Protein AF-A0A1H9V7N3-F1 (afdb_monomer)

Radius of gyration: 17.58 Å; Cα contacts (8 Å, |Δi|>4): 150; chains: 1; bounding box: 43×27×49 Å

Mean predicted aligned error: 5.24 Å

Nearest PDB structures (foldseek):
  8vd4-assembly1_A  TM=2.716E-01  e=5.123E+00  Dubowvirus dv80alpha

Solvent-accessible surface area (backbone atoms only — not comparable to full-atom values): 6721 Å² total; per-residue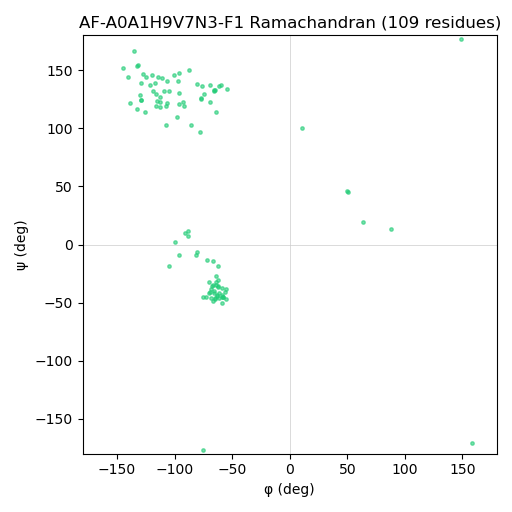 (Å²): 120,50,78,42,77,40,83,95,43,84,38,32,44,34,41,31,55,89,78,60,42,53,47,70,47,54,69,85,62,45,50,59,50,50,46,78,42,66,78,61,96,64,94,47,65,47,100,87,69,46,73,60,70,48,44,32,37,83,47,77,49,76,43,70,77,62,86,92,79,77,93,45,74,63,58,53,52,52,52,53,50,54,51,51,37,52,47,4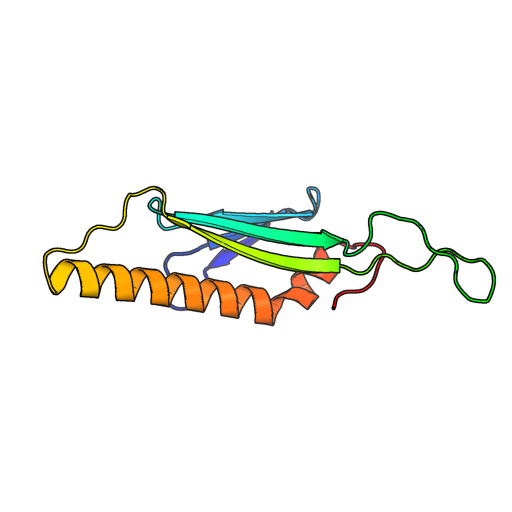9,49,49,51,53,48,64,78,41,41,68,59,54,48,59,65,38,64,62,86,53,46,80,114

Secondary structure (DSSP, 8-state):
-EEEEPTTSS-EEEEETTTTEEEEE--TTEEEEEEEEES-SS--B-TTSPBPPPEEEEEEEEEESS-----SHHHHHHHHHHHHHHHHHHHHHHHHHHHHHHHTT-SSEE-

Foldseek 3Di:
DDWDQQPPARKIWDADLPVLAIDIDDDPQKDKGKDWDWPDPDFDADPVRHTAFTEIEIDIDIDGPDDDDDDDPVSVVVVVVVVVNSVSVVVVCVVCVVVSCVSNVRRGHYD

pLDDT: mean 91.17, std 8.89, range [56.03, 98.31]

Structure (mmCIF, N/CA/C/O backbone):
data_AF-A0A1H9V7N3-F1
#
_entry.id   AF-A0A1H9V7N3-F1
#
loop_
_atom_site.group_PDB
_atom_site.id
_atom_site.type_symbol
_atom_site.label_atom_id
_atom_site.label_alt_id
_atom_site.label_comp_id
_atom_site.label_asym_id
_atom_site.label_entity_id
_atom_site.label_seq_id
_atom_site.pdbx_PDB_ins_code
_atom_site.Cartn_x
_atom_site.Cartn_y
_atom_site.Cartn_z
_atom_site.occupancy
_atom_site.B_iso_or_equiv
_atom_site.auth_seq_id
_atom_site.auth_comp_id
_atom_site.auth_asym_id
_atom_site.auth_atom_id
_atom_site.pdbx_PDB_model_num
ATOM 1 N N . MET A 1 1 ? -3.309 -10.768 -13.169 1.00 80.31 1 MET A N 1
ATOM 2 C CA . MET A 1 1 ? -3.550 -10.088 -11.882 1.00 80.31 1 MET A CA 1
ATOM 3 C C . MET A 1 1 ? -3.421 -11.094 -10.759 1.00 80.31 1 MET A C 1
ATOM 5 O O . MET A 1 1 ? -4.171 -12.067 -10.737 1.00 80.31 1 MET A O 1
ATOM 9 N N . SER A 1 2 ? -2.471 -10.856 -9.864 1.00 90.38 2 SER A N 1
ATOM 10 C CA . SER A 1 2 ? -2.194 -11.696 -8.695 1.00 90.38 2 SER A CA 1
ATOM 11 C C . SER A 1 2 ? -2.587 -10.939 -7.431 1.00 90.38 2 SER A C 1
ATOM 13 O O . SER A 1 2 ? -2.428 -9.723 -7.384 1.00 90.38 2 SER A O 1
ATOM 15 N N . LYS A 1 3 ? -3.120 -11.630 -6.417 1.00 94.31 3 LYS A N 1
ATOM 16 C CA . LYS A 1 3 ? -3.543 -11.012 -5.149 1.00 94.31 3 LYS A CA 1
ATOM 17 C C . LYS A 1 3 ? -2.804 -11.641 -3.981 1.00 94.31 3 LYS A C 1
ATOM 19 O O . LYS A 1 3 ? -2.679 -12.864 -3.931 1.00 94.31 3 LYS A O 1
ATOM 24 N N . ILE A 1 4 ? -2.361 -10.819 -3.039 1.00 95.75 4 ILE A N 1
ATOM 25 C CA . ILE A 1 4 ? -1.626 -11.252 -1.853 1.00 95.75 4 ILE A CA 1
ATOM 26 C C . ILE A 1 4 ? -2.279 -10.639 -0.616 1.00 95.75 4 ILE A C 1
ATOM 28 O O . ILE A 1 4 ? -2.427 -9.423 -0.530 1.00 95.75 4 ILE A O 1
ATOM 32 N N . LEU A 1 5 ? -2.673 -11.484 0.339 1.00 96.50 5 LEU A N 1
ATOM 33 C CA . LEU A 1 5 ? -3.120 -11.035 1.657 1.00 96.50 5 LEU A CA 1
ATOM 34 C C . LEU A 1 5 ? -1.903 -10.655 2.496 1.00 96.50 5 LEU A C 1
ATOM 36 O O . LEU A 1 5 ? -0.995 -11.470 2.673 1.00 96.50 5 LEU A O 1
ATOM 40 N N . VAL A 1 6 ? -1.901 -9.435 3.021 1.00 96.12 6 VAL A N 1
ATOM 41 C CA . VAL A 1 6 ? -0.813 -8.947 3.865 1.00 96.12 6 VAL A CA 1
ATOM 42 C C . VAL A 1 6 ? -0.944 -9.559 5.263 1.00 96.12 6 VAL A C 1
ATOM 44 O O . VAL A 1 6 ? -2.001 -9.439 5.891 1.00 96.12 6 VAL A O 1
ATOM 47 N N . PRO A 1 7 ? 0.107 -10.216 5.789 1.00 93.88 7 PRO A N 1
ATOM 48 C CA . PRO A 1 7 ? 0.046 -10.852 7.097 1.00 93.88 7 PRO A CA 1
ATOM 49 C C . PRO A 1 7 ? -0.398 -9.888 8.204 1.00 93.88 7 PRO A C 1
ATOM 51 O O . PRO A 1 7 ? 0.153 -8.802 8.343 1.00 93.88 7 PRO A O 1
ATOM 54 N N . LYS A 1 8 ? -1.331 -10.340 9.053 1.00 89.50 8 LYS A N 1
ATOM 55 C CA . LYS A 1 8 ? -1.830 -9.608 10.238 1.00 89.50 8 LYS A CA 1
ATOM 56 C C . LYS A 1 8 ? -2.563 -8.293 9.936 1.00 89.50 8 LYS A C 1
ATOM 58 O O . LYS A 1 8 ? -2.707 -7.473 10.838 1.00 89.50 8 LYS A O 1
ATOM 63 N N . THR A 1 9 ? -3.040 -8.114 8.713 1.00 94.12 9 THR A N 1
ATOM 64 C CA . THR A 1 9 ? -3.889 -6.983 8.325 1.00 94.12 9 THR A CA 1
ATOM 65 C C . THR A 1 9 ? -5.046 -7.485 7.471 1.00 94.12 9 THR A C 1
ATOM 67 O O . THR A 1 9 ? -4.978 -8.600 6.946 1.00 94.12 9 THR A O 1
ATOM 70 N N . ASP A 1 10 ? -6.049 -6.640 7.261 1.00 93.12 10 ASP A N 1
ATOM 71 C CA . ASP A 1 10 ? -7.123 -6.916 6.301 1.00 93.12 10 ASP A CA 1
ATOM 72 C C . ASP A 1 10 ? -6.818 -6.374 4.885 1.00 93.12 10 ASP A C 1
ATOM 74 O O . ASP A 1 10 ? -7.694 -6.361 4.016 1.00 93.12 10 ASP A O 1
ATOM 78 N N . TYR A 1 11 ? -5.582 -5.925 4.624 1.00 97.19 11 TYR A N 1
ATOM 79 C CA . TYR A 1 11 ? -5.175 -5.422 3.313 1.00 97.19 11 TYR A CA 1
ATOM 80 C C . TYR A 1 11 ? -4.840 -6.545 2.325 1.00 97.19 11 TYR A C 1
ATOM 82 O O . TYR A 1 11 ? -4.134 -7.511 2.628 1.00 97.19 11 TYR A O 1
ATOM 90 N N . LEU A 1 12 ? -5.289 -6.355 1.089 1.00 97.06 12 LEU A N 1
ATOM 91 C CA . LEU A 1 12 ? -4.930 -7.140 -0.082 1.00 97.06 12 LEU A CA 1
ATOM 92 C C . LEU A 1 12 ? -4.118 -6.268 -1.038 1.00 97.06 12 LEU A C 1
ATOM 94 O O . LEU A 1 12 ? -4.561 -5.192 -1.440 1.00 97.06 12 LEU A O 1
ATOM 98 N N . VAL A 1 13 ? -2.950 -6.760 -1.433 1.00 96.94 13 VAL A N 1
ATOM 99 C CA . VAL A 1 13 ? -2.130 -6.169 -2.492 1.00 96.94 13 VAL A CA 1
ATOM 100 C C . VAL A 1 13 ? -2.432 -6.901 -3.792 1.00 96.94 13 VAL A C 1
ATOM 102 O O . VAL A 1 13 ? -2.254 -8.117 -3.885 1.00 96.94 13 VAL A O 1
ATOM 105 N N . GLU A 1 14 ? -2.897 -6.170 -4.798 1.00 95.88 14 GLU A N 1
ATOM 106 C CA . GLU A 1 14 ? -3.116 -6.674 -6.149 1.00 95.88 14 GLU A CA 1
ATOM 107 C C . GLU A 1 14 ? -2.015 -6.178 -7.082 1.00 95.88 14 GLU A C 1
ATOM 109 O O . GLU A 1 14 ? -1.688 -4.993 -7.115 1.00 95.88 14 GLU A O 1
ATOM 114 N N . ILE A 1 15 ? -1.455 -7.105 -7.851 1.00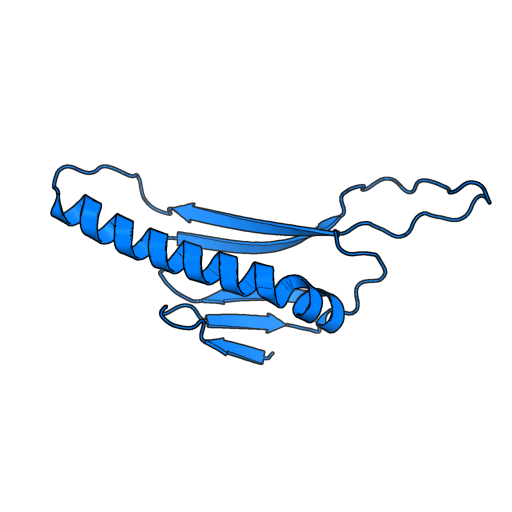 95.06 15 ILE A N 1
ATOM 115 C CA . ILE A 1 15 ? -0.361 -6.863 -8.784 1.00 95.06 15 ILE A CA 1
ATOM 116 C C . ILE A 1 15 ? -0.904 -7.053 -10.197 1.00 95.06 15 ILE A C 1
ATOM 118 O O . ILE A 1 15 ? -1.362 -8.147 -10.561 1.00 95.06 15 ILE A O 1
ATOM 122 N N . ASP A 1 16 ? -0.849 -5.985 -10.986 1.00 93.50 16 ASP A N 1
ATOM 123 C CA . ASP A 1 16 ? -1.118 -6.006 -12.418 1.00 93.50 16 ASP A CA 1
ATOM 124 C C . ASP A 1 16 ? 0.197 -5.845 -13.183 1.00 93.50 16 ASP A C 1
ATOM 126 O O . ASP A 1 16 ? 0.761 -4.756 -13.270 1.00 93.50 16 ASP A O 1
ATOM 130 N N . GLU A 1 17 ? 0.692 -6.959 -13.714 1.00 91.56 17 GLU A N 1
ATOM 131 C CA . GLU A 1 17 ? 1.953 -7.044 -14.456 1.00 91.56 17 GLU A CA 1
ATOM 132 C C . GLU A 1 17 ? 1.883 -6.283 -15.786 1.00 91.56 17 GLU A C 1
ATOM 134 O O . GLU A 1 17 ? 2.853 -5.650 -16.191 1.00 91.56 17 GLU A O 1
ATOM 139 N N . ILE A 1 18 ? 0.712 -6.281 -16.435 1.00 89.44 18 ILE A N 1
ATOM 140 C CA . ILE A 1 18 ? 0.508 -5.641 -17.741 1.00 89.44 18 ILE A CA 1
ATOM 141 C C . ILE A 1 18 ? 0.431 -4.125 -17.563 1.00 89.44 18 ILE A C 1
ATOM 143 O O . ILE A 1 18 ? 1.062 -3.377 -18.307 1.00 89.44 18 ILE A O 1
ATOM 147 N N . ALA A 1 19 ? -0.330 -3.666 -16.566 1.00 91.50 19 ALA A N 1
ATOM 148 C CA . ALA A 1 19 ? -0.438 -2.245 -16.243 1.00 91.50 19 ALA A CA 1
ATOM 149 C C . ALA A 1 19 ? 0.746 -1.717 -15.411 1.00 91.50 19 ALA A C 1
ATOM 151 O O . ALA A 1 19 ? 0.821 -0.512 -15.172 1.00 91.50 19 ALA A O 1
ATOM 152 N N . ARG A 1 20 ? 1.651 -2.601 -14.963 1.00 91.94 20 ARG A N 1
ATOM 153 C CA . ARG A 1 20 ? 2.776 -2.306 -14.058 1.00 91.94 20 ARG A CA 1
ATOM 154 C C . ARG A 1 20 ? 2.334 -1.540 -12.810 1.00 91.94 20 ARG A C 1
ATOM 156 O O . ARG A 1 20 ? 2.936 -0.541 -12.417 1.00 91.94 20 ARG A O 1
ATOM 163 N N . ALA A 1 21 ? 1.234 -1.996 -12.218 1.00 93.00 21 ALA A N 1
ATOM 164 C CA . ALA A 1 21 ? 0.536 -1.291 -11.155 1.00 93.00 21 ALA A CA 1
ATOM 165 C C . ALA A 1 21 ? 0.362 -2.159 -9.907 1.00 93.00 21 ALA A C 1
ATOM 167 O O . ALA A 1 21 ? 0.101 -3.363 -9.984 1.00 93.00 21 ALA A O 1
ATOM 168 N N . ILE A 1 22 ? 0.463 -1.505 -8.750 1.00 95.50 22 ILE A N 1
ATOM 169 C CA . ILE A 1 22 ? 0.122 -2.069 -7.447 1.00 95.50 22 ILE A CA 1
ATOM 170 C C . ILE A 1 22 ? -1.178 -1.407 -6.995 1.00 95.50 22 ILE A C 1
ATOM 172 O O . ILE A 1 22 ? -1.232 -0.189 -6.829 1.00 95.50 22 ILE A O 1
ATOM 176 N N . SER A 1 23 ? -2.224 -2.202 -6.790 1.00 96.06 23 SER A N 1
ATOM 177 C CA . SER A 1 23 ? -3.479 -1.740 -6.190 1.00 96.06 23 SER A CA 1
ATOM 178 C C . SER A 1 23 ? -3.601 -2.271 -4.769 1.00 96.06 23 SER A C 1
ATOM 180 O O . SER A 1 23 ? -3.245 -3.412 -4.489 1.00 96.06 23 SER A O 1
ATOM 182 N N . ILE A 1 24 ? -4.106 -1.441 -3.862 1.00 96.69 24 ILE A N 1
ATOM 183 C CA . ILE A 1 24 ? -4.274 -1.788 -2.450 1.00 96.69 24 ILE A CA 1
ATOM 184 C C . ILE A 1 24 ? -5.767 -1.777 -2.147 1.00 96.69 24 ILE A C 1
ATOM 186 O O . ILE A 1 24 ? -6.433 -0.752 -2.290 1.00 96.69 24 ILE A O 1
ATOM 190 N N . LEU A 1 25 ? -6.293 -2.924 -1.729 1.00 94.94 25 LEU A N 1
ATOM 191 C CA . LEU A 1 25 ? -7.672 -3.072 -1.283 1.00 94.94 25 LEU A CA 1
ATOM 192 C C . LEU A 1 25 ? -7.693 -3.297 0.225 1.00 94.94 25 LEU A C 1
ATOM 194 O O . LEU A 1 25 ? -6.959 -4.128 0.746 1.00 94.94 25 LEU A O 1
ATOM 198 N N . GLY A 1 26 ? -8.549 -2.569 0.925 1.00 91.50 26 GLY A N 1
ATOM 199 C CA . GLY A 1 26 ? -8.668 -2.616 2.379 1.00 91.50 26 GLY A CA 1
ATOM 200 C C . GLY A 1 26 ? -9.094 -1.256 2.913 1.00 91.50 26 GLY A C 1
ATOM 201 O O . GLY A 1 26 ? -9.277 -0.331 2.126 1.00 91.50 26 GLY A O 1
ATOM 202 N N . ASN A 1 27 ? -9.299 -1.179 4.230 1.00 88.81 27 ASN A N 1
ATOM 203 C CA . ASN A 1 27 ? -9.726 -0.010 5.011 1.00 88.81 27 ASN A CA 1
ATOM 204 C C . ASN A 1 27 ? -10.205 1.217 4.182 1.00 88.81 27 ASN A C 1
ATOM 206 O O . ASN A 1 27 ? -9.384 2.024 3.731 1.00 88.81 27 ASN A O 1
ATOM 210 N N . PRO A 1 28 ? -11.528 1.420 4.027 1.00 92.31 28 PRO A N 1
ATOM 211 C CA . PRO A 1 28 ? -12.071 2.465 3.159 1.00 92.31 28 PRO A CA 1
ATOM 212 C C . PRO A 1 28 ? -11.784 3.894 3.644 1.00 92.31 28 PRO A C 1
ATOM 214 O O . PRO A 1 28 ? -11.936 4.829 2.854 1.00 92.31 28 PRO A O 1
ATOM 217 N N . ASN A 1 29 ? -11.359 4.074 4.900 1.00 94.56 29 ASN A N 1
ATOM 218 C CA . ASN A 1 29 ? -11.073 5.381 5.495 1.00 94.56 29 ASN A CA 1
ATOM 219 C C . ASN A 1 29 ? -9.788 6.015 4.948 1.00 94.56 29 ASN A C 1
ATOM 221 O O . ASN A 1 29 ? -9.565 7.208 5.152 1.00 94.56 29 ASN A O 1
ATOM 225 N N . TRP A 1 30 ? -8.959 5.242 4.244 1.00 96.19 30 TRP A N 1
ATOM 226 C CA . TRP A 1 30 ? -7.678 5.692 3.717 1.00 96.19 30 TRP A CA 1
ATOM 227 C C . TRP A 1 30 ? -7.637 5.587 2.194 1.00 96.19 30 TRP A C 1
ATOM 229 O O . TRP A 1 30 ? -8.238 4.713 1.566 1.00 96.19 30 TRP A O 1
ATOM 239 N N . GLU A 1 31 ? -6.944 6.530 1.576 1.00 96.38 31 GLU A N 1
ATOM 240 C CA . GLU A 1 31 ? -6.443 6.424 0.215 1.00 96.38 31 GLU A CA 1
ATOM 241 C C . GLU A 1 31 ? -4.987 5.991 0.303 1.00 96.38 31 GLU A C 1
ATOM 243 O O . GLU A 1 31 ? -4.146 6.749 0.786 1.00 96.38 31 GLU A O 1
ATOM 248 N N . ILE A 1 32 ? -4.703 4.756 -0.103 1.00 97.38 32 ILE A 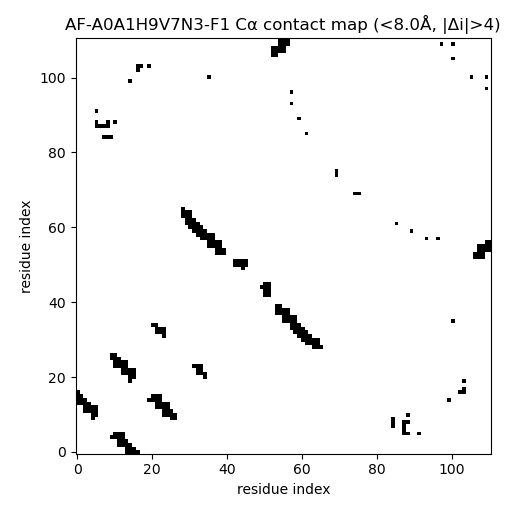N 1
ATOM 249 C CA . ILE A 1 32 ? -3.362 4.186 -0.010 1.00 97.38 32 ILE A CA 1
ATOM 250 C C . ILE A 1 32 ? -2.847 3.901 -1.411 1.00 97.38 32 ILE A C 1
ATOM 252 O O . ILE A 1 32 ? -3.532 3.261 -2.209 1.00 97.38 32 ILE A O 1
ATOM 256 N N . THR A 1 33 ? -1.642 4.377 -1.705 1.00 96.81 33 THR A N 1
ATOM 257 C CA . THR A 1 33 ? -0.996 4.215 -3.004 1.00 96.81 33 THR A CA 1
ATOM 258 C C . THR A 1 33 ? 0.405 3.637 -2.855 1.00 96.81 33 THR A C 1
ATOM 260 O O . THR A 1 33 ? 1.112 3.907 -1.881 1.00 96.81 33 THR A O 1
ATOM 263 N N . ALA A 1 34 ? 0.790 2.833 -3.846 1.00 97.00 34 ALA A N 1
ATOM 264 C CA . ALA A 1 34 ? 2.128 2.290 -4.008 1.00 97.00 34 ALA A CA 1
ATOM 265 C C . ALA A 1 34 ? 2.519 2.351 -5.489 1.00 97.00 34 ALA A C 1
ATOM 267 O O . ALA A 1 34 ? 1.825 1.796 -6.340 1.00 97.00 34 ALA A O 1
ATOM 268 N N . SER A 1 35 ? 3.616 3.032 -5.804 1.00 95.12 35 SER A N 1
ATOM 269 C CA . SER A 1 35 ? 4.095 3.202 -7.180 1.00 95.12 35 SER A CA 1
ATOM 270 C C . SER A 1 35 ? 5.617 3.213 -7.243 1.00 95.12 35 SER A C 1
ATOM 272 O O . SER A 1 35 ? 6.289 3.611 -6.295 1.00 95.12 35 SER A O 1
ATOM 274 N N . PHE A 1 36 ? 6.170 2.795 -8.380 1.00 94.75 36 PHE A N 1
ATOM 275 C CA . PHE A 1 36 ? 7.565 3.064 -8.712 1.00 94.75 36 PHE A CA 1
ATOM 276 C C . PHE A 1 36 ? 7.634 4.349 -9.535 1.00 94.75 36 PHE A C 1
ATOM 278 O O . PHE A 1 36 ? 7.003 4.454 -10.584 1.00 94.75 36 PHE A O 1
ATOM 285 N N . GLU A 1 37 ? 8.389 5.329 -9.053 1.00 91.75 37 GLU A N 1
ATOM 286 C CA . GLU A 1 37 ? 8.554 6.638 -9.688 1.00 91.75 37 GLU A CA 1
ATOM 287 C C . GLU A 1 37 ? 10.014 6.840 -10.092 1.00 91.75 37 GLU A C 1
ATOM 289 O O . GLU A 1 37 ? 10.922 6.480 -9.341 1.00 91.75 37 GLU A O 1
ATOM 294 N N . THR A 1 38 ? 10.248 7.416 -11.271 1.00 87.75 38 THR A N 1
ATOM 295 C CA . THR A 1 38 ? 11.595 7.751 -11.744 1.00 87.75 38 THR A CA 1
ATOM 296 C C . THR A 1 38 ? 12.113 9.001 -11.033 1.00 87.75 38 THR A C 1
ATOM 298 O O . THR A 1 38 ? 11.392 9.986 -10.869 1.00 87.75 38 THR A O 1
ATOM 301 N N . LYS A 1 39 ? 13.381 8.986 -10.605 1.00 74.00 39 LYS A N 1
ATOM 302 C CA . LYS A 1 39 ? 14.022 10.146 -9.962 1.00 74.00 39 LYS A CA 1
ATOM 303 C C . LYS A 1 39 ? 14.287 11.303 -10.915 1.00 74.00 39 LYS A C 1
ATOM 305 O O . LYS A 1 39 ? 14.241 12.454 -10.487 1.00 74.00 39 LYS A O 1
ATOM 310 N N . GLU A 1 40 ? 14.561 11.010 -12.182 1.00 64.38 40 GLU A N 1
ATOM 311 C CA . GLU A 1 40 ? 14.878 12.020 -13.183 1.00 64.38 40 GLU A CA 1
ATOM 312 C C . GLU A 1 40 ? 14.010 11.834 -14.426 1.00 64.38 40 GLU A C 1
ATOM 314 O O . GLU A 1 40 ? 13.979 10.771 -15.037 1.00 64.38 40 GLU A O 1
ATOM 319 N N . ASN A 1 41 ? 13.303 12.899 -14.802 1.00 56.03 41 ASN A N 1
ATOM 320 C CA . ASN A 1 41 ? 12.599 12.999 -16.083 1.00 56.03 41 ASN A CA 1
ATOM 321 C C . ASN A 1 41 ? 13.505 13.561 -17.192 1.00 56.03 41 ASN A C 1
ATOM 323 O O . ASN A 1 41 ? 13.011 13.889 -18.271 1.00 56.03 41 ASN A O 1
ATOM 327 N N . GLN A 1 42 ? 14.803 13.746 -16.922 1.00 57.50 42 GLN A N 1
ATOM 328 C CA . GLN A 1 42 ? 15.748 14.286 -17.891 1.00 57.50 42 GLN A CA 1
ATOM 329 C C . GLN A 1 42 ? 16.754 13.207 -18.288 1.00 57.50 42 GLN A C 1
ATOM 331 O O . GLN A 1 42 ? 17.428 12.667 -17.416 1.00 57.50 42 GLN A O 1
ATOM 336 N N . PRO A 1 43 ? 16.861 12.884 -19.587 1.00 60.50 43 PRO A N 1
ATOM 337 C CA . PRO A 1 43 ? 17.907 11.999 -20.063 1.00 60.50 43 PRO A CA 1
ATOM 338 C C . PRO A 1 43 ? 19.268 12.661 -19.824 1.00 60.50 43 PRO A C 1
ATOM 340 O O . PRO A 1 43 ? 19.569 13.702 -20.411 1.00 60.50 43 PRO A O 1
ATOM 343 N N . SER A 1 44 ? 20.073 12.074 -18.943 1.00 68.69 44 SER A N 1
ATOM 344 C CA . SER A 1 44 ? 21.479 12.421 -18.755 1.00 68.69 44 SER A CA 1
ATOM 345 C C . SER A 1 44 ? 22.352 11.403 -19.486 1.00 68.69 44 SER A C 1
ATOM 347 O O . SER A 1 44 ? 21.981 10.236 -19.622 1.00 68.69 44 SER A O 1
ATOM 349 N N . LEU A 1 45 ? 23.483 11.870 -20.016 1.00 76.69 45 LEU A N 1
ATOM 350 C CA . LEU A 1 45 ? 24.459 11.020 -20.692 1.00 76.69 45 LEU A CA 1
ATOM 351 C C . LEU A 1 45 ? 25.579 10.642 -19.718 1.00 76.69 45 LEU A C 1
ATOM 353 O O . LEU A 1 45 ? 26.009 11.487 -18.930 1.00 76.69 45 LEU A O 1
ATOM 357 N N . ASP A 1 46 ? 26.043 9.399 -19.785 1.00 73.88 46 ASP A N 1
ATOM 358 C CA . ASP A 1 46 ? 27.216 8.912 -19.066 1.00 73.88 46 ASP A CA 1
ATOM 359 C C . ASP A 1 46 ? 28.528 9.409 -19.710 1.00 73.88 46 ASP A C 1
ATOM 361 O O . ASP A 1 46 ? 28.533 10.183 -20.673 1.00 73.88 46 ASP A O 1
ATOM 365 N N . GLU A 1 47 ? 29.673 8.976 -19.172 1.00 73.75 47 GLU A N 1
ATOM 366 C CA . GLU A 1 47 ? 31.002 9.380 -19.660 1.00 73.75 47 GLU A CA 1
ATOM 367 C C . GLU A 1 47 ? 31.284 8.953 -21.114 1.00 73.75 47 GLU A C 1
ATOM 369 O O . GLU A 1 47 ? 32.165 9.525 -21.760 1.00 73.75 47 GLU A O 1
ATOM 374 N N . ASN A 1 48 ? 30.532 7.981 -21.640 1.00 81.88 48 ASN A N 1
ATOM 375 C CA . ASN A 1 48 ? 30.647 7.465 -23.003 1.00 81.88 48 ASN A CA 1
ATOM 376 C C . ASN A 1 48 ? 29.653 8.126 -23.972 1.00 81.88 48 ASN A C 1
ATOM 378 O O . ASN A 1 48 ? 29.775 7.949 -25.186 1.00 81.88 48 ASN A O 1
ATOM 382 N N . GLY A 1 49 ? 28.709 8.921 -23.460 1.00 74.25 49 GLY A N 1
ATOM 383 C CA . GLY A 1 49 ? 27.631 9.514 -24.246 1.00 74.25 49 GLY A CA 1
ATOM 384 C C . GLY A 1 49 ? 26.391 8.624 -24.369 1.00 74.25 49 GLY A C 1
ATOM 385 O O . GLY A 1 49 ? 25.538 8.925 -25.205 1.00 74.25 49 GLY A O 1
ATOM 386 N N . ASP A 1 50 ? 26.280 7.568 -23.558 1.00 78.75 50 ASP A N 1
ATOM 387 C CA . ASP A 1 50 ? 25.108 6.693 -23.478 1.00 78.75 50 ASP A CA 1
ATOM 388 C C . ASP A 1 50 ? 24.092 7.241 -22.467 1.00 78.75 50 ASP A C 1
ATOM 390 O O . ASP A 1 50 ? 24.457 7.903 -21.498 1.00 78.75 50 ASP A O 1
ATOM 394 N N . LEU A 1 51 ? 22.795 6.989 -22.671 1.00 78.94 51 LEU A N 1
ATOM 395 C CA . LEU A 1 51 ? 21.775 7.384 -21.694 1.00 78.94 51 LEU A CA 1
ATOM 396 C C . LEU A 1 51 ? 21.950 6.611 -20.382 1.00 78.94 51 LEU A C 1
ATOM 398 O O . LEU A 1 51 ? 22.004 5.382 -20.396 1.00 78.94 51 LEU A O 1
ATOM 402 N N . PHE A 1 52 ? 21.931 7.318 -19.250 1.00 76.88 52 PHE A N 1
ATOM 403 C CA . PHE A 1 52 ? 21.792 6.668 -17.949 1.00 76.88 52 PHE A CA 1
ATOM 404 C C . PHE A 1 52 ? 20.481 5.878 -17.874 1.00 76.88 52 PHE A C 1
ATOM 406 O O . PHE A 1 52 ? 19.416 6.363 -18.269 1.00 76.88 52 PHE A O 1
ATOM 413 N N . GLU A 1 53 ? 20.558 4.673 -17.309 1.00 78.50 53 GLU A N 1
ATOM 414 C CA . GLU A 1 53 ? 19.372 3.891 -16.974 1.00 78.50 53 GLU A CA 1
ATOM 415 C C . GLU A 1 53 ? 18.516 4.650 -15.944 1.00 78.50 53 GLU A C 1
ATOM 417 O O . GLU A 1 53 ? 19.052 5.205 -14.975 1.00 78.50 53 GLU A O 1
ATOM 422 N N . PRO A 1 54 ? 17.182 4.692 -16.110 1.00 85.31 54 PRO A N 1
ATOM 423 C CA . PRO A 1 54 ? 16.323 5.402 -15.178 1.00 85.31 54 PRO A CA 1
ATOM 424 C C . PRO A 1 54 ? 16.372 4.745 -13.794 1.00 85.31 54 PRO A C 1
ATOM 426 O O . PRO A 1 54 ? 16.243 3.528 -13.639 1.00 85.31 54 PRO A O 1
ATOM 429 N N . ILE A 1 55 ? 16.534 5.581 -12.769 1.00 89.19 55 ILE A N 1
ATOM 430 C CA . ILE A 1 55 ? 16.516 5.155 -11.370 1.00 89.19 55 ILE A CA 1
ATOM 431 C C . ILE A 1 55 ? 15.091 5.280 -10.849 1.00 89.19 55 ILE A C 1
ATOM 433 O O . ILE A 1 55 ? 14.537 6.381 -10.785 1.00 89.19 55 ILE A O 1
ATOM 437 N N . TYR A 1 56 ? 14.518 4.159 -10.436 1.00 92.31 56 TYR A N 1
ATOM 438 C CA . TYR A 1 56 ? 13.204 4.085 -9.826 1.00 92.31 56 TYR A CA 1
ATOM 439 C C . TYR A 1 56 ? 13.295 4.072 -8.305 1.00 92.31 56 TYR A C 1
ATOM 441 O O . TYR A 1 56 ? 14.203 3.491 -7.708 1.00 92.31 56 TYR A O 1
ATOM 449 N N . LYS A 1 57 ? 12.289 4.665 -7.669 1.00 94.25 57 LYS A N 1
ATOM 450 C CA . LYS A 1 57 ? 12.074 4.620 -6.228 1.00 94.25 57 LYS A CA 1
ATOM 451 C C . LYS A 1 57 ? 10.641 4.195 -5.936 1.00 94.25 57 LYS A C 1
ATOM 453 O O . LYS A 1 57 ? 9.707 4.663 -6.581 1.00 94.25 57 LYS A O 1
ATOM 458 N N . LEU A 1 58 ? 10.468 3.343 -4.929 1.00 95.69 58 LEU A N 1
ATOM 459 C CA . LEU A 1 58 ? 9.150 3.047 -4.377 1.00 95.69 58 LEU A CA 1
ATOM 460 C C . LEU A 1 58 ? 8.605 4.279 -3.629 1.00 95.69 58 LEU A C 1
ATOM 462 O O . LEU A 1 58 ? 9.233 4.773 -2.690 1.00 95.69 58 LEU A O 1
ATOM 466 N N . ASN A 1 59 ? 7.431 4.751 -4.033 1.00 96.12 59 ASN A N 1
ATOM 467 C CA . ASN A 1 59 ? 6.645 5.770 -3.351 1.00 96.12 59 ASN A CA 1
ATOM 468 C C . ASN A 1 59 ? 5.436 5.094 -2.690 1.00 96.12 59 ASN A C 1
ATOM 470 O O . ASN A 1 59 ? 4.640 4.445 -3.368 1.00 96.12 59 ASN A O 1
ATOM 474 N N . LEU A 1 60 ? 5.316 5.240 -1.369 1.00 97.50 60 LEU A N 1
ATOM 475 C CA . LEU A 1 60 ? 4.192 4.757 -0.569 1.00 97.50 60 LEU A CA 1
ATOM 476 C C . LEU A 1 60 ? 3.507 5.944 0.093 1.00 97.50 60 LEU A C 1
ATOM 478 O O . LEU A 1 60 ? 4.170 6.790 0.699 1.00 97.50 60 LEU A O 1
ATOM 482 N N . ARG A 1 61 ? 2.178 6.010 0.003 1.00 97.25 61 ARG A N 1
ATOM 483 C CA . ARG A 1 61 ? 1.392 7.061 0.660 1.00 97.25 61 ARG A CA 1
ATOM 484 C C . ARG A 1 61 ? 0.108 6.494 1.227 1.00 97.25 61 ARG A C 1
ATOM 486 O O . ARG A 1 61 ? -0.506 5.623 0.627 1.00 97.25 61 ARG A O 1
ATOM 493 N N . ALA A 1 62 ? -0.295 7.022 2.375 1.00 97.12 62 ALA A N 1
ATOM 494 C CA . ALA A 1 62 ? -1.590 6.776 2.987 1.00 97.12 62 ALA A CA 1
ATOM 495 C C . ALA A 1 62 ? -2.169 8.128 3.407 1.00 97.12 62 ALA A C 1
ATOM 497 O O . ALA A 1 62 ? -1.584 8.835 4.228 1.00 97.12 62 ALA A O 1
ATOM 498 N N . ILE A 1 63 ? -3.292 8.505 2.807 1.00 96.62 63 ILE A N 1
ATOM 499 C CA . ILE A 1 63 ? -3.967 9.781 3.037 1.00 96.62 63 ILE A CA 1
ATOM 500 C C . ILE A 1 63 ? -5.323 9.478 3.681 1.00 96.62 63 ILE A C 1
ATOM 502 O O . ILE A 1 63 ? -6.100 8.710 3.110 1.00 96.62 63 ILE A O 1
ATOM 506 N N . PRO A 1 64 ? -5.639 10.038 4.860 1.00 95.81 64 PRO A N 1
ATOM 507 C CA . PRO A 1 64 ? -6.944 9.829 5.465 1.00 95.81 64 PRO A CA 1
ATOM 508 C C . PRO A 1 64 ? -8.010 10.558 4.642 1.00 95.81 64 PRO A C 1
ATOM 510 O O . PRO A 1 64 ? -7.834 11.710 4.250 1.00 95.81 64 PRO A O 1
ATOM 513 N N . LYS A 1 65 ? -9.150 9.906 4.412 1.00 95.75 65 LYS A N 1
ATOM 514 C CA . LYS A 1 65 ? -10.322 10.494 3.735 1.00 95.75 65 LYS A CA 1
ATOM 515 C C . LYS A 1 65 ? -11.269 11.205 4.707 1.00 95.75 65 LYS A C 1
ATOM 517 O O . LYS A 1 65 ? -12.404 11.524 4.359 1.00 95.75 65 LYS A O 1
ATOM 522 N N . PHE A 1 66 ? -10.820 11.417 5.938 1.00 92.06 66 PHE A N 1
ATOM 523 C CA . PHE A 1 66 ? -11.579 12.013 7.027 1.00 92.06 66 PHE A CA 1
ATOM 524 C C . PHE A 1 66 ? -10.759 13.113 7.701 1.00 92.06 66 PHE A C 1
ATOM 526 O O . PHE A 1 66 ? -9.527 13.083 7.701 1.00 92.06 66 PHE A O 1
ATOM 533 N N . ASN A 1 67 ? -11.452 14.072 8.313 1.00 93.00 67 ASN A N 1
ATOM 534 C CA . ASN A 1 67 ? -10.810 15.040 9.192 1.00 93.00 67 ASN A CA 1
ATOM 535 C C . ASN A 1 67 ? -10.471 14.355 10.515 1.00 93.00 67 ASN A C 1
ATOM 537 O O . ASN A 1 67 ? -11.329 13.715 11.123 1.00 93.00 67 ASN A O 1
ATOM 541 N N . LEU A 1 68 ? -9.225 14.489 10.956 1.00 92.19 68 LEU A N 1
ATOM 542 C CA . LEU A 1 68 ? -8.773 13.883 12.197 1.00 92.19 68 LEU A CA 1
ATOM 543 C C . LEU A 1 68 ? -9.090 14.797 13.386 1.00 92.19 68 LEU A C 1
ATOM 545 O O . LEU A 1 68 ? -8.376 15.762 13.643 1.00 92.19 68 LEU A O 1
ATOM 549 N N . GLU A 1 69 ? -10.131 14.444 14.132 1.00 93.88 69 GLU A N 1
ATOM 550 C CA . GLU A 1 69 ? -10.469 15.027 15.430 1.00 93.88 69 GLU A CA 1
ATOM 551 C C . GLU A 1 69 ? -10.698 13.889 16.432 1.00 93.88 69 GLU A C 1
ATOM 553 O O . GLU A 1 69 ? -11.413 12.927 16.147 1.00 93.88 69 GLU A O 1
ATOM 558 N N . LEU A 1 70 ? -10.028 13.950 17.585 1.00 95.19 70 LEU A N 1
ATOM 559 C CA . LEU A 1 70 ? -10.055 12.899 18.604 1.00 95.19 70 LEU A CA 1
ATOM 560 C C . LEU A 1 70 ? -10.467 13.510 19.940 1.00 95.19 70 LEU A C 1
ATOM 562 O O . LEU A 1 70 ? -9.720 14.286 20.530 1.00 95.19 70 LEU A O 1
ATOM 566 N N . GLU A 1 71 ? -11.630 13.115 20.442 1.00 96.62 71 GLU A N 1
ATOM 567 C CA . GLU A 1 71 ? -12.186 13.617 21.704 1.00 96.62 71 GLU A CA 1
ATOM 568 C C . GLU A 1 71 ? -12.048 12.591 22.836 1.00 96.62 71 GLU A C 1
ATOM 570 O O . GLU A 1 71 ? -12.140 12.923 24.018 1.00 96.62 71 GLU A O 1
ATOM 575 N N . THR A 1 72 ? -11.822 11.321 22.486 1.00 97.31 72 THR A N 1
ATOM 576 C CA . THR A 1 72 ? -11.803 10.207 23.437 1.00 97.31 72 THR A CA 1
ATOM 577 C C . THR A 1 72 ? -10.593 9.294 23.257 1.00 97.31 72 THR A C 1
ATOM 579 O O . THR A 1 72 ? -10.049 9.119 22.164 1.00 97.31 72 THR A O 1
ATOM 582 N N . SER A 1 73 ? -10.202 8.620 24.342 1.00 97.50 73 SER A N 1
ATOM 583 C CA . SER A 1 73 ? -9.135 7.612 24.314 1.00 97.50 73 SER A CA 1
ATOM 584 C C . SER A 1 73 ? -9.484 6.396 23.447 1.00 97.50 73 SER A C 1
ATOM 586 O O . SER A 1 73 ? -8.579 5.762 22.906 1.00 97.50 73 SER A O 1
ATOM 588 N N . SER A 1 74 ? -10.776 6.079 23.280 1.00 97.31 74 SER A N 1
ATOM 589 C CA . SER A 1 74 ? -11.224 4.997 22.394 1.00 97.31 74 SER A CA 1
ATOM 590 C C . SER A 1 74 ? -10.946 5.329 20.931 1.00 97.31 74 SER A C 1
ATOM 592 O O . SER A 1 74 ? -10.320 4.523 20.251 1.00 97.31 74 SER A O 1
ATOM 594 N N . GLN A 1 75 ? -11.309 6.534 20.474 1.00 95.62 75 GLN A N 1
ATOM 595 C CA . GLN A 1 75 ? -11.025 6.981 19.103 1.00 95.62 75 GLN A CA 1
ATOM 596 C C . GLN A 1 75 ? -9.517 6.958 18.812 1.00 95.62 75 GLN A C 1
ATOM 598 O O . GLN A 1 75 ? -9.088 6.435 17.786 1.00 95.62 75 GLN A O 1
ATOM 603 N N . ALA A 1 76 ? -8.694 7.438 19.752 1.00 96.94 76 ALA A N 1
ATOM 604 C CA . ALA A 1 76 ? -7.238 7.379 19.616 1.00 96.94 76 ALA A CA 1
ATOM 605 C C . ALA A 1 76 ? -6.707 5.932 19.550 1.00 96.94 76 ALA A C 1
ATOM 607 O O . ALA A 1 76 ? -5.764 5.641 18.812 1.00 96.94 76 ALA A O 1
ATOM 608 N N . LYS A 1 77 ? -7.311 5.006 20.308 1.00 97.62 77 LYS A N 1
ATOM 609 C CA . LYS A 1 77 ? -6.946 3.583 20.297 1.00 97.62 77 LYS A CA 1
ATOM 610 C C . LYS A 1 77 ? -7.300 2.911 18.974 1.00 97.62 77 LYS A C 1
ATOM 612 O O . LYS A 1 77 ? -6.535 2.058 18.533 1.00 97.62 77 LYS A O 1
ATOM 617 N N . ASP A 1 78 ? -8.425 3.262 18.368 1.00 9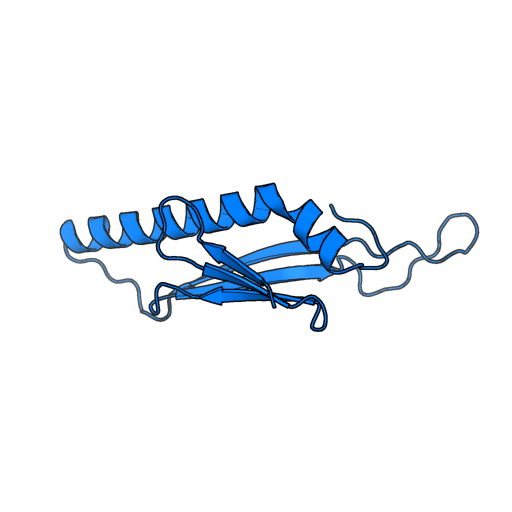4.69 78 ASP A N 1
ATOM 618 C CA . ASP A 1 78 ? -8.846 2.684 17.093 1.00 94.69 78 ASP A CA 1
ATOM 619 C C . ASP A 1 78 ? -7.988 3.209 15.939 1.00 94.69 78 ASP A C 1
ATOM 621 O O . ASP A 1 78 ? -7.415 2.397 15.214 1.00 94.69 78 ASP A O 1
ATOM 625 N N . LEU A 1 79 ? -7.719 4.520 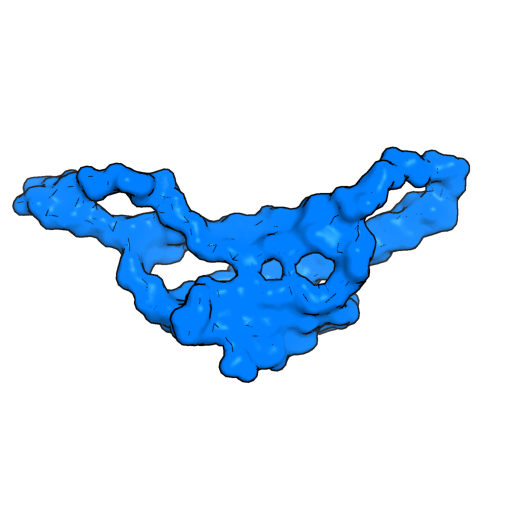15.883 1.00 96.06 79 LEU A N 1
ATOM 626 C CA . LEU A 1 79 ? -6.756 5.082 14.928 1.00 96.06 79 LEU A CA 1
ATOM 627 C C . LEU A 1 79 ? -5.368 4.440 15.061 1.00 96.06 79 LEU A C 1
ATOM 629 O O . LEU A 1 79 ? -4.726 4.133 14.061 1.00 96.06 79 LEU A O 1
ATOM 633 N N . LYS A 1 80 ? -4.900 4.186 16.291 1.00 96.75 80 LYS A N 1
ATOM 634 C CA . LYS A 1 80 ? -3.621 3.496 16.519 1.00 96.75 80 LYS A CA 1
ATOM 635 C C . LYS A 1 80 ? -3.587 2.102 15.882 1.00 96.75 80 LYS A C 1
ATOM 637 O O . LYS A 1 80 ? -2.528 1.698 15.410 1.00 96.75 80 LYS A O 1
ATOM 642 N N . LYS A 1 81 ? -4.697 1.355 15.898 1.00 95.50 81 LYS A N 1
ATOM 643 C CA . LYS A 1 81 ? -4.767 0.035 15.247 1.00 95.50 81 LYS A CA 1
ATOM 644 C C . LYS A 1 81 ? -4.707 0.182 13.731 1.00 95.50 81 LYS A C 1
ATOM 646 O O . LYS A 1 81 ? -3.907 -0.503 13.111 1.00 95.50 81 LYS A O 1
ATOM 651 N N . GLU A 1 82 ? -5.471 1.118 13.166 1.00 95.44 82 GLU A N 1
ATOM 652 C CA . GLU A 1 82 ? -5.451 1.379 11.721 1.00 95.44 82 GLU A CA 1
ATOM 653 C C . GLU A 1 82 ? -4.045 1.760 11.236 1.00 95.44 82 GLU A C 1
ATOM 655 O O . GLU A 1 82 ? -3.549 1.198 10.263 1.00 95.44 82 GLU A O 1
ATOM 660 N N . LEU A 1 83 ? -3.355 2.651 11.956 1.00 96.62 83 LEU A N 1
ATOM 661 C CA . LEU A 1 83 ? -1.978 3.034 11.634 1.00 96.62 83 LEU A CA 1
ATOM 662 C C . LEU A 1 83 ? -0.994 1.862 11.755 1.00 96.62 83 LEU A C 1
ATOM 664 O O . LEU A 1 83 ? -0.055 1.785 10.968 1.00 96.62 83 LEU A O 1
ATOM 668 N N . ALA A 1 84 ? -1.203 0.945 12.705 1.00 97.38 84 ALA A N 1
ATOM 669 C CA . ALA A 1 84 ? -0.376 -0.254 12.830 1.00 97.38 84 ALA A CA 1
ATOM 670 C C . ALA A 1 84 ? -0.572 -1.219 11.647 1.00 97.38 84 ALA A C 1
ATOM 672 O O . ALA A 1 84 ? 0.393 -1.831 11.196 1.00 97.38 84 ALA A O 1
ATOM 673 N N . GLU A 1 85 ? -1.791 -1.335 11.116 1.00 97.12 85 GLU A N 1
ATOM 674 C CA . GLU A 1 85 ? -2.044 -2.124 9.906 1.00 97.12 85 GLU A CA 1
ATOM 675 C C . GLU A 1 85 ? -1.447 -1.467 8.656 1.00 97.12 85 GLU A C 1
ATOM 677 O O . GLU A 1 85 ? -0.828 -2.155 7.848 1.00 97.12 85 GLU A O 1
ATOM 682 N N . ILE A 1 86 ? -1.558 -0.140 8.513 1.00 97.69 86 ILE A N 1
ATOM 683 C CA . ILE A 1 86 ? -0.912 0.604 7.414 1.00 97.69 86 ILE A CA 1
ATOM 684 C C . ILE A 1 86 ? 0.611 0.451 7.479 1.00 97.69 86 ILE A C 1
ATOM 686 O O . ILE A 1 86 ? 1.248 0.236 6.450 1.00 97.69 86 ILE A O 1
ATOM 690 N N . GLN A 1 87 ? 1.197 0.516 8.677 1.00 98.06 87 GLN A N 1
ATOM 691 C CA . GLN A 1 87 ? 2.623 0.265 8.868 1.00 98.06 87 GLN A CA 1
ATOM 692 C C . GLN A 1 87 ? 3.004 -1.143 8.389 1.00 98.06 87 GLN A C 1
ATOM 694 O O . GLN A 1 87 ? 3.928 -1.276 7.593 1.00 98.06 87 GLN A O 1
ATOM 699 N N . ALA A 1 88 ? 2.276 -2.179 8.816 1.00 98.00 88 ALA A N 1
ATOM 700 C CA . ALA A 1 88 ? 2.548 -3.556 8.402 1.00 98.00 88 ALA A CA 1
ATOM 701 C C . ALA A 1 88 ? 2.389 -3.760 6.881 1.00 98.00 88 ALA A C 1
ATOM 703 O O . ALA A 1 88 ? 3.164 -4.493 6.268 1.00 98.00 88 ALA A O 1
ATOM 704 N N . LEU A 1 89 ? 1.421 -3.083 6.255 1.00 98.19 89 LEU A N 1
ATOM 705 C CA . LEU A 1 89 ? 1.276 -3.031 4.798 1.00 98.19 89 LEU A CA 1
ATOM 706 C C . LEU A 1 89 ? 2.497 -2.395 4.124 1.00 98.19 89 LEU A C 1
ATOM 708 O O . LEU A 1 89 ? 2.991 -2.931 3.133 1.00 98.19 89 LEU A O 1
ATOM 712 N N . PHE A 1 90 ? 2.983 -1.264 4.635 1.00 98.12 90 PHE A N 1
ATOM 713 C CA . PHE A 1 90 ? 4.145 -0.583 4.064 1.00 98.12 90 PHE A CA 1
ATOM 714 C C . PHE A 1 90 ? 5.405 -1.428 4.194 1.00 98.12 90 PHE A C 1
ATOM 716 O O . PHE A 1 90 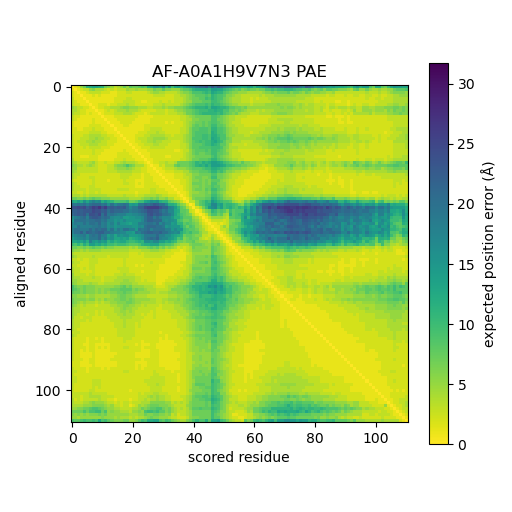? 6.076 -1.644 3.190 1.00 98.12 90 PHE A O 1
ATOM 723 N N . GLU A 1 91 ? 5.661 -1.986 5.378 1.00 98.31 91 GLU A N 1
ATOM 724 C CA . GLU A 1 91 ? 6.775 -2.908 5.618 1.00 98.31 91 GLU A CA 1
ATOM 725 C C . GLU A 1 91 ? 6.721 -4.091 4.643 1.00 98.31 91 GLU A C 1
ATOM 727 O O . GLU A 1 91 ? 7.706 -4.391 3.971 1.00 98.31 91 GLU A O 1
ATOM 732 N N . PHE A 1 92 ? 5.543 -4.700 4.465 1.00 97.88 92 PHE A N 1
ATOM 733 C CA . PHE A 1 92 ? 5.358 -5.783 3.504 1.00 97.88 92 PHE A CA 1
ATOM 734 C C . PHE A 1 92 ? 5.722 -5.366 2.069 1.00 97.88 92 PHE A C 1
ATOM 736 O O . PHE A 1 92 ? 6.405 -6.116 1.365 1.00 97.88 92 PHE A O 1
ATOM 743 N N . ILE A 1 93 ? 5.285 -4.188 1.611 1.00 97.25 93 ILE A N 1
ATOM 744 C CA . ILE A 1 93 ? 5.597 -3.721 0.253 1.00 97.25 93 ILE A CA 1
ATOM 745 C C . ILE A 1 93 ? 7.085 -3.374 0.118 1.00 97.25 93 ILE A C 1
ATOM 747 O O . ILE A 1 93 ? 7.701 -3.722 -0.887 1.00 97.25 93 ILE A O 1
ATOM 751 N N . GLU A 1 94 ? 7.685 -2.738 1.121 1.00 97.62 94 GLU A N 1
ATOM 752 C CA . GLU A 1 94 ? 9.106 -2.385 1.140 1.00 97.62 94 GLU A CA 1
ATOM 753 C C . GLU A 1 94 ? 10.012 -3.620 1.120 1.00 97.62 94 GLU A C 1
ATOM 755 O O . GLU A 1 94 ? 10.978 -3.659 0.354 1.00 97.62 94 GLU A O 1
ATOM 760 N N . GLU A 1 95 ? 9.686 -4.650 1.900 1.00 97.31 95 GLU A N 1
ATOM 761 C CA . GLU A 1 95 ? 10.413 -5.922 1.930 1.00 97.31 95 GLU A CA 1
ATOM 762 C C . GLU A 1 95 ? 10.336 -6.660 0.584 1.00 97.31 95 GLU A C 1
ATOM 764 O O . GLU A 1 95 ? 11.293 -7.320 0.172 1.00 97.31 95 GLU A O 1
ATOM 769 N N . ASN A 1 96 ? 9.222 -6.507 -0.141 1.00 96.00 96 ASN A N 1
ATOM 770 C CA . ASN A 1 96 ? 8.973 -7.172 -1.422 1.00 96.00 96 ASN A CA 1
ATOM 771 C C . ASN A 1 96 ? 9.228 -6.285 -2.650 1.00 96.00 96 ASN A C 1
ATOM 773 O O . ASN A 1 96 ? 9.061 -6.747 -3.782 1.00 96.00 96 ASN A O 1
ATOM 777 N N . LYS A 1 97 ? 9.688 -5.041 -2.471 1.00 95.38 97 LYS A N 1
ATOM 778 C CA . LYS A 1 97 ? 9.806 -4.050 -3.554 1.00 95.38 97 LYS A CA 1
ATOM 779 C C . LYS A 1 97 ? 10.639 -4.531 -4.741 1.00 95.38 97 LYS A C 1
ATOM 781 O O . LYS A 1 97 ? 10.272 -4.281 -5.881 1.00 95.38 97 LYS A O 1
ATOM 786 N N . ARG A 1 98 ? 11.724 -5.275 -4.495 1.00 94.75 98 ARG A N 1
ATOM 787 C CA . ARG A 1 98 ? 12.559 -5.852 -5.565 1.00 94.75 98 ARG A CA 1
ATOM 788 C C . ARG A 1 98 ? 11.804 -6.901 -6.373 1.00 94.75 98 ARG A C 1
ATOM 790 O O . ARG A 1 98 ? 11.922 -6.924 -7.590 1.00 94.75 98 ARG A O 1
ATOM 797 N N . ASN A 1 99 ? 11.006 -7.736 -5.710 1.00 93.88 99 ASN A N 1
ATOM 798 C CA . ASN A 1 99 ? 10.198 -8.742 -6.391 1.00 93.88 99 ASN A CA 1
ATOM 799 C C . ASN A 1 99 ? 9.148 -8.068 -7.276 1.00 93.88 99 ASN A C 1
ATOM 801 O O . ASN A 1 99 ? 9.022 -8.433 -8.438 1.00 93.88 99 ASN A O 1
ATOM 805 N N . PHE A 1 100 ? 8.450 -7.050 -6.762 1.00 94.25 100 PHE A N 1
ATOM 806 C CA . PHE A 1 100 ? 7.468 -6.300 -7.551 1.00 94.25 100 PHE A CA 1
ATOM 807 C C . PHE A 1 100 ? 8.114 -5.572 -8.729 1.00 94.25 100 PHE A C 1
ATOM 809 O O . PHE A 1 100 ? 7.616 -5.664 -9.844 1.00 94.25 100 PHE A O 1
ATOM 816 N N . PHE A 1 101 ? 9.254 -4.918 -8.506 1.00 94.00 101 PHE A N 1
ATOM 817 C CA . PHE A 1 101 ? 10.000 -4.237 -9.561 1.00 94.00 101 PHE A CA 1
ATOM 818 C C . PHE A 1 101 ? 10.412 -5.192 -10.689 1.00 94.00 101 PHE A C 1
ATOM 820 O O . PHE A 1 101 ? 10.197 -4.889 -11.859 1.00 94.00 101 PHE A O 1
ATOM 827 N N . ASN A 1 102 ? 10.927 -6.375 -10.335 1.00 92.50 102 ASN A N 1
ATOM 828 C CA . ASN A 1 102 ? 11.317 -7.400 -11.303 1.00 92.50 102 ASN A CA 1
ATOM 829 C C . ASN A 1 102 ? 10.114 -7.958 -12.071 1.00 92.50 102 ASN A C 1
ATOM 831 O O . ASN A 1 102 ? 10.200 -8.151 -13.277 1.00 92.50 102 ASN A O 1
ATOM 835 N N . VAL A 1 103 ? 8.993 -8.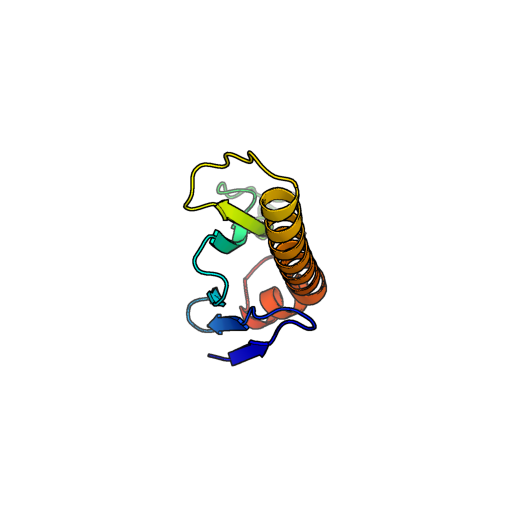198 -11.383 1.00 93.12 103 VAL A N 1
ATOM 836 C CA . VAL A 1 103 ? 7.746 -8.685 -11.997 1.00 93.12 103 VAL A CA 1
ATOM 837 C C . VAL A 1 103 ? 7.188 -7.689 -13.018 1.00 93.12 103 VAL A C 1
ATOM 839 O O . VAL A 1 103 ? 6.568 -8.096 -13.993 1.00 93.12 103 VAL A O 1
ATOM 842 N N . PHE A 1 104 ? 7.417 -6.391 -12.824 1.00 92.50 104 PHE A N 1
ATOM 843 C CA . PHE A 1 104 ? 6.993 -5.361 -13.772 1.00 92.50 104 PHE A CA 1
ATOM 844 C C . PHE A 1 104 ? 7.932 -5.178 -14.968 1.00 92.50 104 PHE A C 1
ATOM 846 O O . PHE A 1 104 ? 7.561 -4.470 -15.907 1.00 92.50 104 PHE A O 1
ATOM 853 N N . GLU A 1 105 ? 9.112 -5.807 -14.950 1.00 89.81 105 GLU A N 1
ATOM 854 C CA . GLU A 1 105 ? 10.114 -5.731 -16.020 1.00 89.81 105 GLU A CA 1
ATOM 855 C C . GLU A 1 105 ? 10.405 -4.276 -16.437 1.00 89.81 105 GLU A C 1
ATOM 857 O O . GLU A 1 105 ? 10.398 -3.924 -17.620 1.00 89.81 105 GLU A O 1
ATOM 862 N N . PHE A 1 106 ? 10.593 -3.389 -15.453 1.00 86.25 106 PHE A N 1
ATOM 863 C CA . PHE A 1 106 ? 11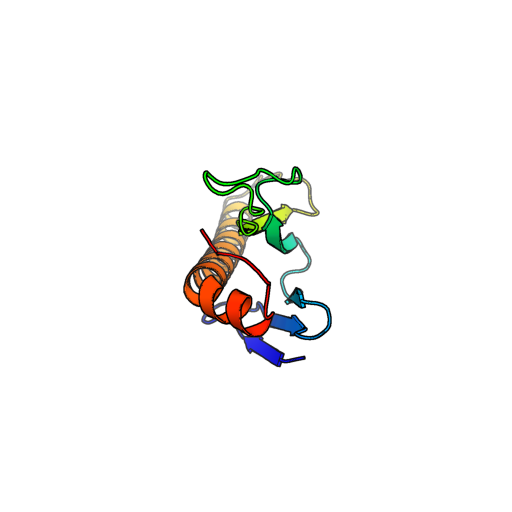.036 -2.025 -15.728 1.00 86.25 106 PHE A CA 1
ATOM 864 C C . PHE A 1 106 ? 12.460 -2.039 -16.296 1.00 86.25 106 PHE A C 1
ATOM 866 O O . PHE A 1 106 ? 13.353 -2.677 -15.742 1.00 86.25 106 PHE A O 1
ATOM 873 N N . GLU A 1 107 ? 12.681 -1.295 -17.378 1.00 84.81 107 GLU A N 1
ATOM 874 C CA . GLU A 1 107 ? 14.021 -1.022 -17.897 1.00 84.81 107 GLU A CA 1
ATOM 875 C C . GLU A 1 107 ? 14.661 0.057 -17.021 1.00 84.81 107 GLU A C 1
ATOM 877 O O . GLU A 1 107 ? 14.354 1.235 -17.175 1.00 84.81 107 GLU A O 1
ATOM 882 N N . GLY A 1 108 ? 15.480 -0.345 -16.049 1.00 85.56 108 GLY A N 1
ATOM 883 C CA . GLY A 1 108 ? 16.155 0.570 -15.134 1.00 85.56 108 GLY A CA 1
ATOM 884 C C . GLY A 1 108 ? 16.597 -0.092 -13.834 1.00 85.56 108 GLY A C 1
ATOM 885 O O . GLY A 1 108 ? 16.503 -1.308 -13.660 1.00 85.56 108 GLY A O 1
ATOM 886 N N . VAL A 1 109 ? 17.043 0.732 -12.888 1.00 87.69 109 VAL A N 1
ATOM 887 C CA . VAL A 1 109 ? 17.539 0.273 -11.583 1.00 87.69 109 VAL A CA 1
ATOM 888 C C . VAL A 1 109 ? 16.641 0.743 -10.446 1.00 87.69 109 VAL A C 1
ATOM 890 O O . VAL A 1 109 ? 16.110 1.851 -10.469 1.00 87.69 109 VAL A O 1
ATOM 893 N N . LEU A 1 110 ? 16.486 -0.100 -9.425 1.00 90.81 110 LEU A N 1
ATOM 894 C CA . LEU A 1 110 ? 15.756 0.235 -8.204 1.00 90.81 110 LEU A CA 1
ATOM 895 C C . LEU A 1 110 ? 16.718 0.699 -7.103 1.00 90.81 110 LEU A C 1
ATOM 897 O O . LEU A 1 110 ? 17.676 -0.013 -6.794 1.00 90.81 110 LEU A O 1
ATOM 901 N N . GLU A 1 111 ? 16.412 1.839 -6.476 1.00 87.12 111 GLU A N 1
ATOM 902 C CA . GLU A 1 111 ? 17.113 2.352 -5.282 1.00 87.12 111 GLU A CA 1
ATOM 903 C C . GLU A 1 111 ? 16.814 1.568 -3.983 1.00 87.12 111 GLU A C 1
ATOM 905 O O . GLU A 1 111 ? 15.631 1.273 -3.660 1.00 87.12 111 GLU A O 1
#

Organism: NCBI:txid315405

Sequence (111 aa):
MSKILVPKTDYLVEIDEIARAISILGNPNWEITASFETKENQPSLDENGDLFEPIYKLNLRAIPKFNLELETSSQAKDLKKELAEIQALFEFIEENKRNFFNVFEFEGVLE